Protein AF-A0AAN0ITI7-F1 (afdb_monomer)

Foldseek 3Di:
DDDQWDADDDDPPWDWAFPAQPDQFKTWIFTQDPVRDGHDIHIDGHQNNVLVVVVVVVPDDPPDDPDDDDDDDDDDDDDDDDDDDDDDDDDDDDDDDDDPPPPPPPPPPPPPPVRPRPDDDDDDDDDPDDDDDQDDDDCRPVVLVCCCVVPVVRHDDDDD

Nearest PDB structures (foldseek):
  1kjw-assembly1_A  TM=6.284E-01  e=1.894E-05  Rattus norvegicus

pLDDT: mean 72.34, std 22.35, range [34.41, 97.94]

Secondary structure (DSSP, 8-state):
-PPPPPBPP--TT--EEEEE--SSSEEEEEEEPTTS-EEEEEEEE-HHHHHHHHHHHT-----------------------------------------------------------SS--------SSPPPP---STTHHHHHHHHHHH-TTT--PPP-

Sequence (160 aa):
MDRPGEAVSFQQGDILHVLNGSDEEWWQAALVGPSAEDGVQGLIPSKQRLEKKARTSTKNVKFGEPDDRRSSSMSTKLRTSFKKKLGFGKRNSSPQTNATASSVEQSEEPQDEEMLSFYEPVTLQKRGYARPVIVLGPLKEDINDKLVNDFPEKFAGCVP

Organism: Amphimedon queenslandica (NCBI:txid400682)

Structure (mmCIF, N/CA/C/O backbone):
data_AF-A0AAN0ITI7-F1
#
_entry.id   AF-A0AAN0ITI7-F1
#
loop_
_atom_site.group_PDB
_atom_site.id
_atom_site.type_symbol
_atom_site.label_atom_id
_atom_site.label_alt_id
_atom_site.label_comp_id
_atom_site.label_asym_id
_atom_site.label_entity_id
_atom_site.label_seq_id
_atom_site.pdbx_PDB_ins_code
_atom_site.Cartn_x
_atom_site.Cartn_y
_atom_site.Cartn_z
_atom_site.occupancy
_atom_site.B_iso_or_equiv
_atom_site.auth_seq_id
_atom_site.auth_comp_id
_atom_site.auth_asym_id
_atom_site.auth_atom_id
_atom_site.pdbx_PDB_model_num
ATOM 1 N N . MET A 1 1 ? 2.403 4.101 -37.585 1.00 37.38 1 MET A N 1
ATOM 2 C CA . MET A 1 1 ? 3.380 4.339 -36.508 1.00 37.38 1 MET A CA 1
ATOM 3 C C . MET A 1 1 ? 2.582 4.787 -35.309 1.00 37.38 1 MET A C 1
ATOM 5 O O . MET A 1 1 ? 2.095 5.911 -35.319 1.00 37.38 1 MET A O 1
ATOM 9 N N . ASP A 1 2 ? 2.347 3.877 -34.368 1.00 46.88 2 ASP A N 1
ATOM 10 C CA . ASP A 1 2 ? 1.687 4.214 -33.112 1.00 46.88 2 ASP A CA 1
ATOM 11 C C . ASP A 1 2 ? 2.563 5.177 -32.318 1.00 46.88 2 ASP A C 1
ATOM 13 O O . ASP A 1 2 ? 3.790 5.058 -32.280 1.00 46.88 2 ASP A O 1
ATOM 17 N N . ARG A 1 3 ? 1.916 6.179 -31.733 1.00 48.31 3 ARG A N 1
ATOM 18 C CA . ARG A 1 3 ? 2.538 7.132 -30.819 1.00 48.31 3 ARG A CA 1
ATOM 19 C C . ARG A 1 3 ? 3.190 6.321 -29.686 1.00 48.31 3 ARG A C 1
ATOM 21 O O . ARG A 1 3 ? 2.506 5.449 -29.149 1.00 48.31 3 ARG A O 1
ATOM 28 N N . PRO A 1 4 ? 4.461 6.557 -29.305 1.00 60.34 4 PRO A N 1
ATOM 29 C CA . PRO A 1 4 ? 4.978 5.950 -28.084 1.00 60.34 4 PRO A CA 1
ATOM 30 C C . PRO A 1 4 ? 4.055 6.398 -26.948 1.00 60.34 4 PRO A C 1
ATOM 32 O O . PRO A 1 4 ? 3.796 7.597 -26.814 1.00 60.34 4 PRO A O 1
ATOM 35 N N . GLY A 1 5 ? 3.465 5.437 -26.233 1.00 68.50 5 GLY A N 1
ATOM 36 C CA . GLY A 1 5 ? 2.520 5.726 -25.157 1.00 68.50 5 GLY A CA 1
ATOM 37 C C . GLY A 1 5 ? 3.118 6.723 -24.164 1.00 68.50 5 GLY A C 1
ATOM 38 O O . GLY A 1 5 ? 4.324 6.720 -23.922 1.00 68.50 5 GLY A O 1
ATOM 39 N N . GLU A 1 6 ? 2.292 7.608 -23.616 1.00 86.31 6 GLU A N 1
ATOM 40 C CA . GLU A 1 6 ? 2.738 8.532 -22.574 1.00 86.31 6 GLU A CA 1
ATOM 41 C C . GLU A 1 6 ? 3.145 7.742 -21.321 1.00 86.31 6 GLU A C 1
ATOM 43 O O . GLU A 1 6 ? 2.560 6.701 -21.018 1.00 86.31 6 GLU A O 1
ATOM 48 N N . ALA A 1 7 ? 4.189 8.185 -20.618 1.00 90.25 7 ALA A N 1
ATOM 49 C CA . ALA A 1 7 ? 4.602 7.534 -19.380 1.00 90.25 7 ALA A CA 1
ATOM 50 C C . ALA A 1 7 ? 3.578 7.814 -18.270 1.00 90.25 7 ALA A C 1
ATOM 52 O O . ALA A 1 7 ? 3.114 8.944 -18.129 1.00 90.25 7 ALA A O 1
ATOM 53 N N . VAL A 1 8 ? 3.261 6.806 -17.456 1.00 91.75 8 VAL A N 1
ATOM 54 C CA . VAL A 1 8 ? 2.357 6.969 -16.306 1.00 91.75 8 VAL A CA 1
ATOM 55 C C . VAL A 1 8 ? 3.175 7.278 -15.060 1.00 91.75 8 VAL A C 1
ATOM 57 O O . VAL A 1 8 ? 4.154 6.592 -14.764 1.00 91.75 8 VAL A O 1
ATOM 60 N N . SER A 1 9 ? 2.767 8.300 -14.309 1.00 92.12 9 SER A N 1
ATOM 61 C CA . SER A 1 9 ? 3.303 8.569 -12.973 1.00 92.12 9 SER A CA 1
ATOM 62 C C . SER A 1 9 ? 2.562 7.758 -11.914 1.00 92.12 9 SER A C 1
ATOM 64 O O . SER A 1 9 ? 1.334 7.738 -11.910 1.00 92.12 9 SER A O 1
ATOM 66 N N . PHE A 1 10 ? 3.309 7.157 -10.993 1.00 92.31 10 PHE A N 1
ATOM 67 C CA . PHE A 1 10 ? 2.803 6.356 -9.878 1.00 92.31 10 PHE A CA 1
ATOM 68 C C . PHE A 1 10 ? 3.727 6.516 -8.659 1.00 92.31 10 PHE A C 1
ATOM 70 O O . PHE A 1 10 ? 4.845 7.032 -8.776 1.00 92.31 10 PHE A O 1
ATOM 77 N N . GLN A 1 11 ? 3.259 6.094 -7.490 1.00 93.38 11 GLN A N 1
ATOM 78 C CA . GLN A 1 11 ? 3.952 6.163 -6.205 1.00 93.38 11 GLN A CA 1
ATOM 79 C C . GLN A 1 11 ? 4.083 4.779 -5.554 1.00 93.38 11 GLN A C 1
ATOM 81 O O . GLN A 1 11 ? 3.557 3.777 -6.035 1.00 93.38 11 GLN A O 1
ATOM 86 N N . GLN A 1 12 ? 4.820 4.709 -4.444 1.00 91.94 12 GLN A N 1
ATOM 87 C CA . GLN A 1 12 ? 4.920 3.483 -3.657 1.00 91.94 12 GLN A CA 1
ATOM 88 C C . GLN A 1 12 ? 3.546 3.098 -3.091 1.00 91.94 12 GLN A C 1
ATOM 90 O O . GLN A 1 12 ? 2.893 3.909 -2.440 1.00 91.94 12 GLN A O 1
ATOM 95 N N . GLY A 1 13 ? 3.148 1.843 -3.302 1.00 91.38 13 GLY A N 1
ATOM 96 C CA . GLY A 1 13 ? 1.850 1.316 -2.873 1.00 91.38 13 GLY A CA 1
ATOM 97 C C . GLY A 1 13 ? 0.770 1.362 -3.955 1.00 91.38 13 GLY A C 1
ATOM 98 O O . GLY A 1 13 ? -0.262 0.714 -3.784 1.00 91.38 13 GLY A O 1
ATOM 99 N N . ASP A 1 14 ? 1.018 2.051 -5.072 1.00 92.88 14 ASP A N 1
ATOM 100 C CA . ASP A 1 14 ? 0.145 1.977 -6.241 1.00 92.88 14 ASP A CA 1
ATOM 101 C C . ASP A 1 14 ? 0.185 0.574 -6.854 1.00 92.88 14 ASP A C 1
ATOM 103 O O . ASP A 1 14 ? 1.237 -0.065 -6.947 1.00 92.88 14 ASP A O 1
ATOM 107 N N . ILE A 1 15 ? -0.977 0.102 -7.303 1.00 93.94 15 ILE A N 1
ATOM 108 C CA . ILE A 1 15 ? -1.112 -1.187 -7.976 1.00 93.94 15 ILE A CA 1
ATOM 109 C C . ILE A 1 15 ? -1.206 -0.942 -9.478 1.00 93.94 15 ILE A C 1
ATOM 111 O O . ILE A 1 15 ? -2.012 -0.139 -9.943 1.00 93.94 15 ILE A O 1
ATOM 115 N N . LEU A 1 16 ? -0.388 -1.663 -10.240 1.00 94.31 16 LEU A N 1
ATOM 116 C CA . LEU A 1 16 ? -0.311 -1.560 -11.692 1.00 94.31 16 LEU A CA 1
ATOM 117 C C . LEU A 1 16 ? -0.716 -2.894 -12.321 1.00 94.31 16 LEU A C 1
ATOM 119 O O . LEU A 1 16 ? -0.188 -3.946 -11.957 1.00 94.31 16 LEU A O 1
ATOM 123 N N . HIS A 1 17 ? -1.613 -2.850 -13.299 1.00 93.94 17 HIS A N 1
ATOM 124 C CA . HIS A 1 17 ? -1.936 -3.988 -14.146 1.00 93.94 17 HIS A CA 1
ATOM 125 C C . HIS A 1 17 ? -1.051 -3.940 -15.394 1.00 93.94 17 HIS A C 1
ATOM 127 O O . HIS A 1 17 ? -1.202 -3.058 -16.239 1.00 93.94 17 HIS A O 1
ATOM 133 N N . VAL A 1 18 ? -0.092 -4.865 -15.497 1.00 94.12 18 VAL A N 1
ATOM 134 C CA . VAL A 1 18 ? 0.806 -4.956 -16.658 1.00 94.12 18 VAL A CA 1
ATOM 135 C C . VAL A 1 18 ? 0.055 -5.588 -17.829 1.00 94.12 18 VAL A C 1
ATOM 137 O O . VAL A 1 18 ? -0.268 -6.771 -17.800 1.00 94.12 18 VAL A O 1
ATOM 140 N N . LEU A 1 19 ? -0.192 -4.792 -18.868 1.00 93.12 19 LEU A N 1
ATOM 141 C CA . LEU A 1 19 ? -0.902 -5.192 -20.085 1.00 93.12 19 LEU A CA 1
ATOM 142 C C . LEU A 1 19 ? 0.053 -5.795 -21.118 1.00 93.12 19 LEU A C 1
ATOM 144 O O . LEU A 1 19 ? -0.300 -6.733 -21.828 1.00 93.12 19 LEU A O 1
ATOM 148 N N . ASN A 1 20 ? 1.271 -5.254 -21.200 1.00 93.44 20 ASN A N 1
ATOM 149 C CA . ASN A 1 20 ? 2.329 -5.790 -22.042 1.00 93.44 20 ASN A CA 1
ATOM 150 C C . ASN A 1 20 ? 3.700 -5.634 -21.366 1.00 93.44 20 ASN A C 1
ATOM 152 O O . ASN A 1 20 ? 4.157 -4.516 -21.131 1.00 93.44 20 ASN A O 1
ATOM 156 N N . GLY A 1 21 ? 4.350 -6.766 -21.086 1.00 92.50 21 GLY A N 1
ATOM 157 C CA . GLY A 1 21 ? 5.683 -6.848 -20.484 1.00 92.50 21 GLY A CA 1
ATOM 158 C C . GLY A 1 21 ? 6.763 -7.422 -21.407 1.00 92.50 21 GLY A C 1
ATOM 159 O O . GLY A 1 21 ? 7.792 -7.873 -20.911 1.00 92.50 21 GLY A O 1
ATOM 160 N N . SER A 1 22 ? 6.530 -7.485 -22.724 1.00 90.56 22 SER A N 1
ATOM 161 C CA . SER A 1 22 ? 7.446 -8.155 -23.662 1.00 90.56 22 SER A CA 1
ATOM 162 C C . SER A 1 22 ? 8.724 -7.371 -23.977 1.00 90.56 22 SER A C 1
ATOM 164 O O . SER A 1 22 ? 9.688 -7.960 -24.455 1.00 90.56 22 SER A O 1
ATOM 166 N N . ASP A 1 23 ? 8.728 -6.055 -23.763 1.00 90.88 23 ASP A N 1
ATOM 167 C CA . ASP A 1 23 ? 9.883 -5.187 -24.015 1.00 90.88 23 ASP A CA 1
ATOM 168 C C . ASP A 1 23 ? 10.797 -5.114 -22.773 1.00 90.88 23 ASP A C 1
ATOM 170 O O . ASP A 1 23 ? 10.340 -5.096 -21.625 1.00 90.88 23 ASP A O 1
ATOM 174 N N . GLU A 1 24 ? 12.113 -5.125 -23.002 1.00 87.75 24 GLU A N 1
ATOM 175 C CA . GLU A 1 24 ? 13.132 -5.163 -21.946 1.00 87.75 24 GLU A CA 1
ATOM 176 C C . GLU A 1 24 ? 13.320 -3.831 -21.215 1.00 87.75 24 GLU A C 1
ATOM 178 O O . GLU A 1 24 ? 13.872 -3.820 -20.114 1.00 87.75 24 GLU A O 1
ATOM 183 N N . GLU A 1 25 ? 12.901 -2.705 -21.786 1.00 90.50 25 GLU A N 1
ATOM 184 C CA . GLU A 1 25 ? 13.083 -1.376 -21.205 1.00 90.50 25 GLU A CA 1
ATOM 185 C C . GLU A 1 25 ? 11.781 -0.759 -20.697 1.00 90.50 25 GLU A C 1
ATOM 187 O O . GLU A 1 25 ? 11.802 -0.100 -19.650 1.00 90.50 25 GLU A O 1
ATOM 192 N N . TRP A 1 26 ? 10.668 -0.974 -21.399 1.00 92.00 26 TRP A N 1
ATOM 193 C CA . TRP A 1 26 ? 9.399 -0.298 -21.125 1.00 92.00 26 TRP A CA 1
ATOM 194 C C . TRP A 1 26 ? 8.217 -1.256 -21.164 1.00 92.00 26 TRP A C 1
ATOM 196 O O . TRP A 1 26 ? 8.001 -1.955 -22.143 1.00 92.00 26 TRP A O 1
ATOM 206 N N . TRP A 1 27 ? 7.401 -1.249 -20.119 1.00 95.00 27 TRP A N 1
ATOM 207 C CA . TRP A 1 27 ? 6.168 -2.027 -20.055 1.00 95.00 27 TRP A CA 1
ATOM 208 C C . TRP A 1 27 ? 4.953 -1.127 -20.218 1.00 95.00 27 TRP A C 1
ATOM 210 O O . TRP A 1 27 ? 4.952 0.018 -19.771 1.00 95.00 27 TRP A O 1
ATOM 220 N N . GLN A 1 28 ? 3.903 -1.652 -20.839 1.00 93.94 28 GLN A N 1
ATOM 221 C CA . GLN A 1 28 ? 2.605 -0.994 -20.901 1.00 93.94 28 GLN A CA 1
ATOM 222 C C . GLN A 1 28 ? 1.764 -1.470 -19.721 1.00 93.94 28 GLN A C 1
ATOM 224 O O . GLN A 1 28 ? 1.551 -2.673 -19.553 1.00 93.94 28 GLN A O 1
ATOM 229 N N . ALA A 1 29 ? 1.278 -0.537 -18.912 1.00 94.31 29 ALA A N 1
ATOM 230 C CA . ALA A 1 29 ? 0.494 -0.834 -17.724 1.00 94.31 29 ALA A CA 1
ATOM 231 C C . ALA A 1 29 ? -0.637 0.178 -17.529 1.00 94.31 29 ALA A C 1
ATOM 233 O O . ALA A 1 29 ? -0.608 1.273 -18.094 1.00 94.31 29 ALA A O 1
ATOM 234 N N . ALA A 1 30 ? -1.624 -0.197 -16.724 1.00 93.00 30 ALA A N 1
ATOM 235 C CA . ALA A 1 30 ? -2.689 0.681 -16.256 1.00 93.00 30 ALA A CA 1
ATOM 236 C C . ALA A 1 30 ? -2.679 0.762 -14.726 1.00 93.00 30 ALA A C 1
ATOM 238 O O . ALA A 1 30 ? -2.407 -0.233 -14.050 1.00 93.00 30 ALA A O 1
ATOM 239 N N . LEU A 1 31 ? -2.961 1.946 -14.180 1.00 92.31 31 LEU A N 1
ATOM 240 C CA . LEU A 1 31 ? -3.119 2.130 -12.737 1.00 92.31 31 LEU A CA 1
ATOM 241 C C . LEU A 1 31 ? -4.440 1.510 -12.278 1.00 92.31 31 LEU A C 1
ATOM 243 O O . LEU A 1 31 ? -5.489 1.840 -12.821 1.00 92.31 31 LEU A O 1
ATOM 247 N N . VAL A 1 32 ? -4.409 0.643 -11.272 1.00 91.56 32 VAL A N 1
ATOM 248 C CA . VAL A 1 32 ? -5.617 0.003 -10.742 1.00 91.56 32 VAL A CA 1
ATOM 249 C C . VAL A 1 32 ? -6.216 0.887 -9.653 1.00 91.56 32 VAL A C 1
ATOM 251 O O . VAL A 1 32 ? -5.594 1.123 -8.617 1.00 91.56 32 VAL A O 1
ATOM 254 N N . GLY A 1 33 ? -7.435 1.377 -9.885 1.00 84.25 33 GLY A N 1
ATOM 255 C CA . GLY A 1 33 ? -8.163 2.186 -8.908 1.00 84.25 33 GLY A CA 1
ATOM 256 C C . GLY A 1 33 ? -8.757 1.361 -7.750 1.00 84.25 33 GLY A C 1
ATOM 257 O O . GLY A 1 33 ? -8.816 0.131 -7.816 1.00 84.25 33 GLY A O 1
ATOM 258 N N . PRO A 1 34 ? -9.292 2.014 -6.699 1.00 74.88 34 PRO A N 1
ATOM 259 C CA . PRO A 1 34 ? -9.913 1.343 -5.547 1.00 74.88 34 PRO A CA 1
ATOM 260 C C . PRO A 1 34 ? -11.089 0.425 -5.909 1.00 74.88 34 PRO A C 1
ATOM 262 O O . PRO A 1 34 ? -11.390 -0.511 -5.172 1.00 74.88 34 PRO A O 1
ATOM 265 N N . SER A 1 35 ? -11.750 0.688 -7.040 1.00 74.25 35 SER A N 1
ATOM 266 C CA . SER A 1 35 ? -12.856 -0.123 -7.558 1.00 74.25 35 SER A CA 1
ATOM 267 C C . SER A 1 35 ? -12.398 -1.271 -8.474 1.00 74.25 35 SER A C 1
ATOM 269 O O . SER A 1 35 ? -13.236 -1.899 -9.119 1.00 74.25 35 SER A O 1
ATOM 271 N N . ALA A 1 36 ? -11.088 -1.547 -8.541 1.00 69.19 36 ALA A N 1
ATOM 272 C CA . ALA A 1 36 ? -10.467 -2.490 -9.474 1.00 69.19 36 ALA A CA 1
ATOM 273 C C . ALA A 1 36 ? -10.779 -2.206 -10.958 1.00 69.19 36 ALA A C 1
ATOM 275 O O . ALA A 1 36 ? -10.763 -3.112 -11.786 1.00 69.19 36 ALA A O 1
ATOM 276 N N . GLU A 1 37 ? -11.068 -0.947 -11.287 1.00 74.56 37 GLU A N 1
ATOM 277 C CA . GLU A 1 37 ? -11.176 -0.483 -12.667 1.00 74.56 37 GLU A CA 1
ATOM 278 C C . GLU A 1 37 ? -9.786 -0.145 -13.222 1.00 74.56 37 GLU A C 1
ATOM 280 O O . GLU A 1 37 ? -8.942 0.409 -12.505 1.00 74.56 37 GLU A O 1
ATOM 285 N N . ASP A 1 38 ? -9.550 -0.503 -14.489 1.00 73.50 38 ASP A N 1
ATOM 286 C CA . ASP A 1 38 ? -8.336 -0.128 -15.212 1.00 73.50 38 ASP A CA 1
ATOM 287 C C . ASP A 1 38 ? -8.361 1.393 -15.431 1.00 73.50 38 ASP A C 1
ATOM 289 O O . ASP A 1 38 ? -9.170 1.926 -16.192 1.00 73.50 38 ASP A O 1
ATOM 293 N N . GLY A 1 39 ? -7.501 2.098 -14.701 1.00 80.06 39 GLY A N 1
ATOM 294 C CA . GLY A 1 39 ? -7.344 3.543 -14.764 1.00 80.06 39 GLY A CA 1
ATOM 295 C C . GLY A 1 39 ? -6.447 3.983 -15.920 1.00 80.06 39 GLY A C 1
ATOM 296 O O . GLY A 1 39 ? -6.404 3.376 -16.989 1.00 80.06 39 GLY A O 1
ATOM 297 N N . VAL A 1 40 ? -5.714 5.079 -15.713 1.00 86.06 40 VAL A N 1
ATOM 298 C CA . VAL A 1 40 ? -4.859 5.671 -16.752 1.00 86.06 40 VAL A CA 1
ATOM 299 C C . VAL A 1 40 ? -3.802 4.665 -17.214 1.00 86.06 40 VAL A C 1
ATOM 301 O O . VAL A 1 40 ? -3.016 4.154 -16.414 1.00 86.06 40 VAL A O 1
ATOM 304 N N . GLN A 1 41 ? -3.792 4.405 -18.520 1.00 91.25 41 GLN A N 1
ATOM 305 C CA . GLN A 1 41 ? -2.847 3.521 -19.187 1.00 91.25 41 GLN A CA 1
ATOM 306 C C . GLN A 1 41 ? -1.649 4.300 -19.731 1.00 91.25 41 GLN A C 1
ATOM 308 O O . GLN A 1 41 ? -1.797 5.397 -20.267 1.00 91.25 41 GLN A O 1
ATOM 313 N N . GLY A 1 42 ? -0.473 3.680 -19.694 1.00 92.56 42 GLY A N 1
ATOM 314 C CA . GLY A 1 42 ? 0.699 4.160 -20.413 1.00 92.56 42 GLY A CA 1
ATOM 315 C C . GLY A 1 42 ? 1.955 3.363 -20.080 1.00 92.56 42 GLY A C 1
ATOM 316 O O . GLY A 1 42 ? 1.874 2.184 -19.732 1.00 92.56 42 GLY A O 1
ATOM 317 N N . LEU A 1 43 ? 3.121 3.980 -20.258 1.00 94.56 43 LEU A N 1
ATOM 318 C CA . LEU A 1 43 ? 4.411 3.303 -20.130 1.00 94.56 43 LEU A CA 1
ATOM 319 C C . LEU A 1 43 ? 4.991 3.416 -18.717 1.00 94.56 43 LEU A C 1
ATOM 321 O O . LEU A 1 43 ? 5.026 4.497 -18.128 1.00 94.56 43 LEU A O 1
ATOM 325 N N . ILE A 1 44 ? 5.523 2.304 -18.216 1.00 94.75 44 ILE A N 1
ATOM 326 C CA . ILE A 1 44 ? 6.309 2.214 -16.984 1.00 94.75 44 ILE A CA 1
ATOM 327 C C . ILE A 1 44 ? 7.675 1.574 -17.287 1.00 94.75 44 ILE A C 1
ATOM 329 O O . ILE A 1 44 ? 7.796 0.815 -18.251 1.00 94.75 44 ILE A O 1
ATOM 333 N N . PRO A 1 45 ? 8.729 1.857 -16.506 1.00 93.94 45 PRO A N 1
ATOM 334 C CA . PRO A 1 45 ? 10.001 1.151 -16.636 1.00 93.94 45 PRO A CA 1
ATOM 335 C C . PRO A 1 45 ? 9.827 -0.360 -16.454 1.00 93.94 45 PRO A C 1
ATOM 337 O O . PRO A 1 45 ? 9.073 -0.798 -15.592 1.00 93.94 45 PRO A O 1
ATOM 340 N N . SER A 1 46 ? 10.561 -1.172 -17.209 1.00 92.06 46 SER A N 1
ATOM 341 C CA . SER A 1 46 ? 10.611 -2.607 -16.928 1.00 92.06 46 SER A CA 1
ATOM 342 C C . SER A 1 46 ? 11.337 -2.891 -15.605 1.00 92.06 46 SER A C 1
ATOM 344 O O . SER A 1 46 ? 12.206 -2.124 -15.163 1.00 92.06 46 SER A O 1
ATOM 346 N N . LYS A 1 47 ? 11.065 -4.055 -15.004 1.00 88.94 47 LYS A N 1
ATOM 347 C CA . LYS A 1 47 ? 11.830 -4.545 -13.842 1.00 88.94 47 LYS A CA 1
ATOM 348 C C . LYS A 1 47 ? 13.337 -4.587 -14.131 1.00 88.94 47 LYS A C 1
ATOM 350 O O . LYS A 1 47 ? 14.138 -4.089 -13.343 1.00 88.94 47 LYS A O 1
ATOM 355 N N . GLN A 1 48 ? 13.723 -5.095 -15.301 1.00 85.44 48 GLN A N 1
ATOM 356 C CA . GLN A 1 48 ? 15.129 -5.240 -15.682 1.00 85.44 48 GLN A CA 1
ATOM 357 C C . GLN A 1 48 ? 15.838 -3.882 -15.828 1.00 85.44 48 GLN A C 1
ATOM 359 O O . GLN A 1 48 ? 17.001 -3.738 -15.441 1.00 85.44 48 GLN A O 1
ATOM 364 N N . ARG A 1 49 ? 15.146 -2.862 -16.355 1.00 87.00 49 ARG A N 1
ATOM 365 C CA . ARG A 1 49 ? 15.667 -1.492 -16.471 1.00 87.00 49 ARG A CA 1
ATOM 366 C C . ARG A 1 49 ? 15.965 -0.893 -15.099 1.00 87.00 49 ARG A C 1
ATOM 368 O O . ARG A 1 49 ? 17.010 -0.260 -14.924 1.00 87.00 49 ARG A O 1
ATOM 375 N N . LEU A 1 50 ? 15.071 -1.098 -14.134 1.00 84.44 50 LEU A N 1
ATOM 376 C CA . LEU A 1 50 ? 15.239 -0.597 -12.769 1.00 84.44 50 LEU A CA 1
ATOM 377 C C . LEU A 1 50 ? 16.387 -1.306 -12.043 1.00 84.44 50 LEU A C 1
ATOM 379 O O . LEU A 1 50 ? 17.250 -0.637 -11.474 1.00 84.44 50 LEU A O 1
ATOM 383 N N . GLU A 1 51 ? 16.481 -2.629 -12.156 1.00 83.12 51 GLU A N 1
ATOM 384 C CA . GLU A 1 51 ? 17.567 -3.415 -11.556 1.00 83.12 51 GLU A CA 1
ATOM 385 C C . GLU A 1 51 ? 18.943 -3.052 -12.139 1.00 83.12 51 GLU A C 1
ATOM 387 O O . GLU A 1 51 ? 19.900 -2.837 -11.391 1.00 83.12 51 GLU A O 1
ATOM 392 N N . LYS A 1 52 ? 19.057 -2.903 -13.470 1.00 81.12 52 LYS A N 1
ATOM 393 C CA . LYS A 1 52 ? 20.292 -2.437 -14.138 1.00 81.12 52 LYS A CA 1
ATOM 394 C C . LYS A 1 52 ? 20.716 -1.052 -13.628 1.00 81.12 52 LYS A C 1
ATOM 396 O O . LYS A 1 52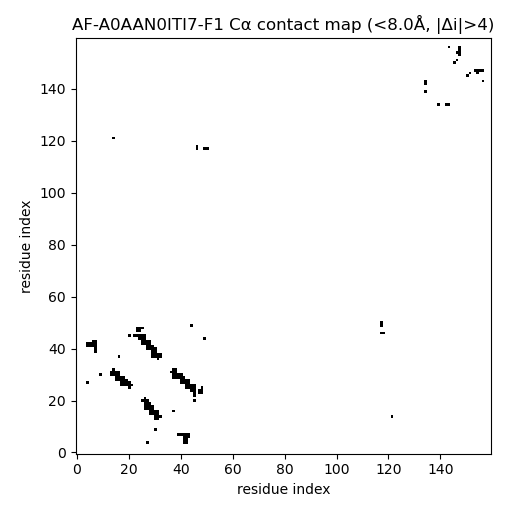 ? 21.905 -0.817 -13.380 1.00 81.12 52 LYS A O 1
ATOM 401 N N . LYS A 1 53 ? 19.756 -0.135 -13.447 1.00 79.62 53 LYS A N 1
ATOM 402 C CA . LYS A 1 53 ? 20.007 1.217 -12.925 1.00 79.62 53 LYS A CA 1
ATOM 403 C C . LYS A 1 53 ? 20.461 1.181 -11.465 1.00 79.62 53 LYS A C 1
ATOM 405 O O . LYS A 1 53 ? 21.443 1.843 -11.139 1.00 79.62 53 LYS A O 1
ATOM 410 N N . ALA A 1 54 ? 19.824 0.377 -10.617 1.00 75.44 54 ALA A N 1
ATOM 411 C CA . ALA A 1 54 ? 20.204 0.212 -9.213 1.00 75.44 54 ALA A CA 1
ATOM 412 C C . ALA A 1 54 ? 21.631 -0.339 -9.065 1.00 75.44 54 ALA A C 1
ATOM 414 O O . ALA A 1 54 ? 22.454 0.264 -8.379 1.00 75.44 54 ALA A O 1
ATOM 415 N N . ARG A 1 55 ? 21.969 -1.393 -9.822 1.00 72.00 55 ARG A N 1
ATOM 416 C CA . ARG A 1 55 ? 23.314 -2.004 -9.856 1.00 72.00 55 ARG A CA 1
ATOM 417 C C . ARG A 1 55 ? 24.412 -1.059 -10.333 1.00 72.00 55 ARG A C 1
ATOM 419 O O . ARG A 1 55 ? 25.585 -1.279 -10.048 1.00 72.00 55 ARG A O 1
ATOM 426 N N . THR A 1 56 ? 24.061 -0.054 -11.127 1.00 64.62 56 THR A N 1
ATOM 427 C CA . THR A 1 56 ? 25.013 0.970 -11.574 1.00 64.62 56 THR A CA 1
ATOM 428 C C . THR A 1 56 ? 25.087 2.118 -10.572 1.00 64.62 56 THR A C 1
ATOM 430 O O . THR A 1 56 ? 26.156 2.681 -10.372 1.00 64.62 56 THR A O 1
ATOM 433 N N . SER A 1 57 ? 23.981 2.431 -9.895 1.00 63.94 57 SER A N 1
ATOM 434 C CA . SER A 1 57 ? 23.911 3.496 -8.895 1.00 63.94 57 SER A CA 1
ATOM 435 C C . SER A 1 57 ? 24.648 3.160 -7.598 1.00 63.94 57 SER A C 1
ATOM 437 O O . SER A 1 57 ? 25.204 4.060 -6.979 1.00 63.94 57 SER A O 1
ATOM 439 N N . THR A 1 58 ? 24.695 1.891 -7.185 1.00 58.91 58 THR A N 1
ATOM 440 C CA . THR A 1 58 ? 25.493 1.464 -6.019 1.00 58.91 58 THR A CA 1
ATOM 441 C C . THR A 1 58 ? 26.994 1.430 -6.305 1.00 58.91 58 THR A C 1
ATOM 443 O O . THR A 1 58 ? 27.803 1.355 -5.383 1.00 58.91 58 THR A O 1
ATOM 446 N N . LYS A 1 59 ? 27.400 1.582 -7.572 1.00 61.38 59 LYS A N 1
ATOM 447 C CA . LYS A 1 59 ? 28.798 1.774 -7.970 1.00 61.38 59 LYS A CA 1
ATOM 448 C C . LYS A 1 59 ? 29.170 3.251 -7.871 1.00 61.38 59 LYS A C 1
ATOM 450 O O . LYS A 1 59 ? 29.610 3.851 -8.851 1.00 61.38 59 LYS A O 1
ATOM 455 N N . ASN A 1 60 ? 28.988 3.858 -6.699 1.00 53.81 60 ASN A N 1
ATOM 456 C CA . ASN A 1 60 ? 29.530 5.190 -6.491 1.00 53.81 60 ASN A CA 1
ATOM 457 C C . ASN A 1 60 ? 31.041 5.090 -6.274 1.00 53.81 60 ASN A C 1
ATOM 459 O O . ASN A 1 60 ? 31.554 4.448 -5.360 1.00 53.81 60 ASN A O 1
ATOM 463 N N . VAL A 1 61 ? 31.721 5.711 -7.228 1.00 59.25 61 VAL A N 1
ATOM 464 C CA . VAL A 1 61 ? 33.158 5.804 -7.422 1.00 59.25 61 VAL A CA 1
ATOM 465 C C . VAL A 1 61 ? 33.863 6.377 -6.193 1.00 59.25 61 VAL A C 1
ATOM 467 O O . VAL A 1 61 ? 33.549 7.469 -5.720 1.00 59.25 61 VAL A O 1
ATOM 470 N N . LYS A 1 62 ? 34.858 5.635 -5.696 1.00 57.38 62 LYS A N 1
ATOM 471 C CA . LYS A 1 62 ? 35.808 6.089 -4.679 1.00 57.38 62 LYS A CA 1
ATOM 472 C C . LYS A 1 62 ? 36.620 7.240 -5.277 1.00 57.38 62 LYS A C 1
ATOM 474 O O . LYS A 1 62 ? 37.569 7.007 -6.022 1.00 57.38 62 LYS A O 1
ATOM 479 N N . PHE A 1 63 ? 36.227 8.482 -4.998 1.00 50.34 63 PHE A N 1
ATOM 480 C CA . PHE A 1 63 ? 37.132 9.612 -5.178 1.00 50.34 63 PHE A CA 1
ATOM 481 C C . PHE A 1 63 ? 38.293 9.383 -4.214 1.00 50.34 63 PHE A C 1
ATOM 483 O O . PHE A 1 63 ? 38.098 9.353 -3.002 1.00 50.34 63 PHE A O 1
ATOM 490 N N . GLY A 1 64 ? 39.475 9.108 -4.765 1.00 43.19 64 GLY A N 1
ATOM 491 C CA . GLY A 1 64 ? 40.693 9.011 -3.977 1.00 43.19 64 GLY A CA 1
ATOM 492 C C . GLY A 1 64 ? 40.898 10.317 -3.219 1.00 43.19 64 GLY A C 1
ATOM 493 O O . GLY A 1 64 ? 40.964 11.383 -3.827 1.00 43.19 64 GLY A O 1
ATOM 494 N N . GLU A 1 65 ? 40.956 10.212 -1.899 1.00 48.50 65 GLU A N 1
ATOM 495 C CA . GLU A 1 65 ? 41.422 11.262 -1.004 1.00 48.50 65 GLU A CA 1
ATOM 496 C C . GLU A 1 65 ? 42.880 11.589 -1.377 1.00 48.50 65 GLU A C 1
ATOM 498 O O . GLU A 1 65 ? 43.708 10.670 -1.415 1.00 48.50 65 GLU A O 1
ATOM 503 N N . PRO A 1 66 ? 43.224 12.837 -1.744 1.00 47.50 66 PRO A N 1
ATOM 504 C CA . PRO A 1 66 ? 44.615 13.202 -1.923 1.00 47.50 66 PRO A CA 1
ATOM 505 C C . PRO A 1 66 ? 45.204 13.445 -0.533 1.00 47.50 66 PRO A C 1
ATOM 507 O O . PRO A 1 66 ? 44.961 14.487 0.070 1.00 47.50 66 PRO A O 1
ATOM 510 N N . ASP A 1 67 ? 45.959 12.469 -0.027 1.00 43.34 67 ASP A N 1
ATOM 511 C CA . ASP A 1 67 ? 46.805 12.673 1.147 1.00 43.34 67 ASP A CA 1
ATOM 512 C C . ASP A 1 67 ? 47.870 13.745 0.838 1.00 43.34 67 ASP A C 1
ATOM 514 O O . ASP A 1 67 ? 48.339 13.919 -0.294 1.00 43.34 67 ASP A O 1
ATOM 518 N N . ASP A 1 68 ? 48.179 14.516 1.865 1.00 52.03 68 ASP A N 1
ATOM 519 C CA . ASP A 1 68 ? 48.738 15.854 1.841 1.00 52.03 68 ASP A CA 1
ATOM 520 C C . ASP A 1 68 ? 50.259 15.897 1.542 1.00 52.03 68 ASP A C 1
ATOM 522 O O . ASP A 1 68 ? 51.027 14.985 1.845 1.00 52.03 68 ASP A O 1
ATOM 526 N N . ARG A 1 69 ? 50.715 17.089 1.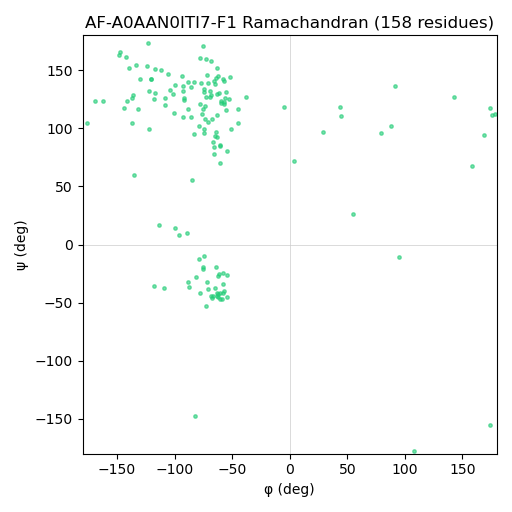114 1.00 47.50 69 ARG A N 1
ATOM 527 C CA . ARG A 1 69 ? 52.103 17.635 1.126 1.00 47.50 69 ARG A CA 1
ATOM 528 C C . ARG A 1 69 ? 53.038 17.340 -0.066 1.00 47.50 69 ARG A C 1
ATOM 530 O O . ARG A 1 69 ? 53.802 16.379 -0.057 1.00 47.50 69 ARG A O 1
ATOM 537 N N . ARG A 1 70 ? 53.190 18.344 -0.952 1.00 38.88 70 ARG A N 1
ATOM 538 C CA . ARG A 1 70 ? 54.438 19.138 -1.162 1.00 38.88 70 ARG A CA 1
ATOM 539 C C . ARG A 1 70 ? 54.324 20.109 -2.357 1.00 38.88 70 ARG A C 1
ATOM 541 O O . ARG A 1 70 ? 54.233 19.693 -3.499 1.00 38.88 70 ARG A O 1
ATOM 548 N N . SER A 1 71 ? 54.421 21.405 -2.044 1.00 42.72 71 SER A N 1
ATOM 549 C CA . SER A 1 71 ? 55.090 22.486 -2.793 1.00 42.72 71 SER A CA 1
ATOM 550 C C . SER A 1 71 ? 54.934 22.613 -4.326 1.00 42.72 71 SER A C 1
ATOM 552 O O . SER A 1 71 ? 55.567 21.904 -5.102 1.00 42.72 71 SER A O 1
ATOM 554 N N . SER A 1 72 ? 54.351 23.761 -4.695 1.00 41.69 72 SER A N 1
ATOM 555 C CA . SER A 1 72 ? 54.729 24.669 -5.796 1.00 41.69 72 SER A CA 1
ATOM 556 C C . SER A 1 72 ? 54.114 24.517 -7.194 1.00 41.69 72 SER A C 1
ATOM 558 O O . SER A 1 72 ? 54.085 23.460 -7.807 1.00 41.69 72 SER A O 1
ATOM 560 N N . SER A 1 73 ? 53.774 25.704 -7.710 1.00 38.34 73 SER A N 1
ATOM 561 C CA . SER A 1 73 ? 53.669 26.099 -9.115 1.00 38.34 73 SER A CA 1
ATOM 562 C C . SER A 1 73 ? 52.414 25.702 -9.894 1.00 38.34 73 SER A C 1
ATOM 564 O O . SER A 1 73 ? 52.321 24.663 -10.539 1.00 38.34 73 SER A O 1
ATOM 566 N N . MET A 1 74 ? 51.501 26.674 -9.931 1.00 44.66 74 MET A N 1
ATOM 567 C CA . MET A 1 74 ? 50.728 27.114 -11.094 1.00 44.66 74 MET A CA 1
ATOM 568 C C . MET A 1 74 ? 51.103 26.451 -12.431 1.00 44.66 74 MET A C 1
ATOM 570 O O . MET A 1 74 ? 52.186 26.670 -12.965 1.00 44.66 74 MET A O 1
ATOM 574 N N . SER A 1 75 ? 50.149 25.748 -13.038 1.00 47.25 75 SER A N 1
ATOM 575 C CA . SER A 1 75 ? 49.899 25.880 -14.475 1.00 47.25 75 SER A CA 1
ATOM 576 C C . SER A 1 75 ? 48.521 25.334 -14.845 1.00 47.25 75 SER A C 1
ATOM 578 O O . SER A 1 75 ? 48.163 24.187 -14.601 1.00 47.25 75 SER A O 1
ATOM 580 N N . THR A 1 76 ? 47.735 26.207 -15.461 1.00 49.09 76 THR A N 1
ATOM 581 C CA . THR A 1 76 ? 46.577 25.858 -16.271 1.00 49.09 76 THR A CA 1
ATOM 582 C C . THR A 1 76 ? 47.039 25.015 -17.457 1.00 49.09 76 THR A C 1
ATOM 584 O O . THR A 1 76 ? 47.958 25.417 -18.170 1.00 49.09 76 THR A O 1
ATOM 587 N N . LYS A 1 77 ? 46.386 23.874 -17.710 1.00 47.12 77 LYS A N 1
ATOM 588 C CA . LYS A 1 77 ? 46.142 23.351 -19.068 1.00 47.12 77 LYS A CA 1
ATOM 589 C C . LYS A 1 77 ? 45.285 22.089 -19.028 1.00 47.12 77 LYS A C 1
ATOM 591 O O . LYS A 1 77 ? 45.750 20.986 -18.768 1.00 47.12 77 LYS A O 1
ATOM 596 N N . LEU A 1 78 ? 44.026 22.284 -19.406 1.00 51.66 78 LEU A N 1
ATOM 597 C CA . LEU A 1 78 ? 43.188 21.272 -20.034 1.00 51.66 78 LEU A CA 1
ATOM 598 C C . LEU A 1 78 ? 43.926 20.689 -21.249 1.00 51.66 78 LEU A C 1
ATOM 600 O O . LEU A 1 78 ? 44.348 21.444 -22.132 1.00 51.66 78 LEU A O 1
ATOM 604 N N . ARG A 1 79 ? 44.075 19.362 -21.283 1.00 53.44 79 ARG A N 1
ATOM 605 C CA . ARG A 1 79 ? 44.126 18.509 -22.484 1.00 53.44 79 ARG A CA 1
ATOM 606 C C . ARG A 1 79 ? 44.423 17.073 -22.056 1.00 53.44 79 ARG A C 1
ATOM 608 O O . ARG A 1 79 ? 45.548 16.765 -21.690 1.00 53.44 79 ARG A O 1
ATOM 615 N N . THR A 1 80 ? 43.454 16.175 -22.194 1.00 41.69 80 THR A N 1
ATOM 616 C CA . THR A 1 80 ? 43.786 14.769 -22.436 1.00 41.69 80 THR A CA 1
ATOM 617 C C . THR A 1 80 ? 42.870 14.211 -23.514 1.00 41.69 80 THR A C 1
ATOM 619 O O . THR A 1 80 ? 41.672 14.008 -23.338 1.00 41.69 80 THR A O 1
ATOM 622 N N . SER A 1 81 ? 43.465 14.067 -24.694 1.00 44.75 81 SER A N 1
ATOM 623 C CA . SER A 1 81 ? 42.906 13.370 -25.838 1.00 44.75 81 SER A CA 1
ATOM 624 C C . SER A 1 81 ? 43.247 11.892 -25.687 1.00 44.75 81 SER A C 1
ATOM 626 O O . SER A 1 81 ? 44.401 11.506 -25.876 1.00 44.75 81 SER A O 1
ATOM 628 N N . PHE A 1 82 ? 42.258 11.049 -25.404 1.00 50.12 82 PHE A N 1
ATOM 629 C CA . PHE A 1 82 ? 42.435 9.601 -25.481 1.00 50.12 82 PHE A CA 1
ATOM 630 C C . PHE A 1 82 ? 42.258 9.133 -26.929 1.00 50.12 82 PHE A C 1
ATOM 632 O O . PHE A 1 82 ? 41.151 8.893 -27.402 1.00 50.12 82 PHE A O 1
ATOM 639 N N . LYS A 1 83 ? 43.377 9.006 -27.647 1.00 54.88 83 LYS A N 1
ATOM 640 C CA . LYS A 1 83 ? 43.509 8.137 -28.825 1.00 54.88 83 LYS A CA 1
ATOM 641 C C . LYS A 1 83 ? 44.890 7.494 -28.804 1.00 54.88 83 LYS A C 1
ATOM 643 O O . LYS A 1 83 ? 45.875 8.225 -28.777 1.00 54.88 83 LYS A O 1
ATOM 648 N N . LYS A 1 84 ? 44.915 6.157 -28.830 1.00 53.88 84 LYS A N 1
ATOM 649 C CA . LYS A 1 84 ? 45.982 5.213 -29.253 1.00 53.88 84 LYS A CA 1
ATOM 650 C C . LYS A 1 84 ? 45.497 3.837 -28.768 1.00 53.88 84 LYS A C 1
ATOM 652 O O . LYS A 1 84 ? 45.519 3.584 -27.576 1.00 53.88 84 LYS A O 1
ATOM 657 N N . LYS A 1 85 ? 44.817 2.998 -29.557 1.00 53.12 85 LYS A N 1
ATOM 658 C CA . LYS A 1 85 ? 45.294 2.215 -30.713 1.00 53.12 85 LYS A CA 1
ATOM 659 C C . LYS A 1 85 ? 46.774 1.857 -30.607 1.00 53.12 85 LYS A C 1
ATOM 661 O O . LYS A 1 85 ? 47.628 2.641 -31.009 1.00 53.12 85 LYS A O 1
ATOM 666 N N . LEU A 1 86 ? 47.039 0.645 -30.133 1.00 52.88 86 LEU A N 1
ATOM 667 C CA . LEU A 1 86 ? 48.259 -0.077 -30.451 1.00 52.88 86 LEU A CA 1
ATOM 668 C C . LEU A 1 86 ? 47.877 -1.499 -30.859 1.00 52.88 86 LEU A C 1
ATOM 670 O O . LEU A 1 86 ? 47.302 -2.253 -30.083 1.00 52.88 86 LEU A O 1
ATOM 674 N N . GLY A 1 87 ? 48.169 -1.821 -32.113 1.00 43.00 87 GLY A N 1
ATOM 675 C CA . GLY A 1 87 ? 48.367 -3.187 -32.564 1.00 43.00 87 GLY A CA 1
ATOM 676 C C . GLY A 1 87 ? 49.837 -3.351 -32.933 1.00 43.00 87 GLY A C 1
ATOM 677 O O . GLY A 1 87 ? 50.456 -2.367 -33.335 1.00 43.00 87 GLY A O 1
ATOM 678 N N . PHE A 1 88 ? 50.337 -4.577 -32.778 1.00 36.06 88 PHE A N 1
ATOM 679 C CA . PHE A 1 88 ? 51.328 -5.304 -33.590 1.00 36.06 88 PHE A CA 1
ATOM 680 C C . PHE A 1 88 ? 52.256 -6.155 -32.718 1.00 36.06 88 PHE A C 1
ATOM 682 O O . PHE A 1 88 ? 52.915 -5.645 -31.820 1.00 36.06 88 PHE A O 1
ATOM 689 N N . GLY A 1 89 ? 52.356 -7.447 -33.048 1.00 40.94 89 GLY A N 1
ATOM 690 C CA . GLY A 1 89 ? 53.391 -8.322 -32.495 1.00 40.94 89 GLY A CA 1
ATOM 691 C C . GLY A 1 89 ? 53.069 -9.813 -32.559 1.00 40.94 89 GLY A C 1
ATOM 692 O O . GLY A 1 89 ? 52.880 -10.449 -31.534 1.00 40.94 89 GLY A O 1
ATOM 693 N N . LYS A 1 90 ? 53.014 -10.375 -33.767 1.00 43.69 90 LYS A N 1
ATOM 694 C CA . LYS A 1 90 ? 52.967 -11.822 -34.040 1.00 43.69 90 LYS A CA 1
ATOM 695 C C . LYS A 1 90 ? 54.329 -12.439 -33.676 1.00 43.69 90 LYS A C 1
ATOM 697 O O . LYS A 1 90 ? 55.323 -11.888 -34.136 1.00 43.69 90 LYS A O 1
ATOM 702 N N . ARG A 1 91 ? 54.391 -13.557 -32.936 1.00 37.88 91 ARG A N 1
ATOM 703 C CA . ARG A 1 91 ? 55.461 -14.589 -32.996 1.00 37.88 91 ARG A CA 1
ATOM 704 C C . ARG A 1 91 ? 55.043 -15.847 -32.206 1.00 37.88 91 ARG A C 1
ATOM 706 O O . ARG A 1 91 ? 54.713 -15.752 -31.031 1.00 37.88 91 ARG A O 1
ATOM 713 N N . ASN A 1 92 ? 55.054 -16.996 -32.887 1.00 40.03 92 ASN A N 1
ATOM 714 C CA . ASN A 1 92 ? 54.820 -18.344 -32.349 1.00 40.03 92 ASN A CA 1
ATOM 715 C C . ASN A 1 92 ? 56.055 -18.871 -31.598 1.00 40.03 92 ASN A C 1
ATOM 717 O O . ASN A 1 92 ? 57.146 -18.771 -32.152 1.00 40.03 92 ASN A O 1
ATOM 721 N N . SER A 1 93 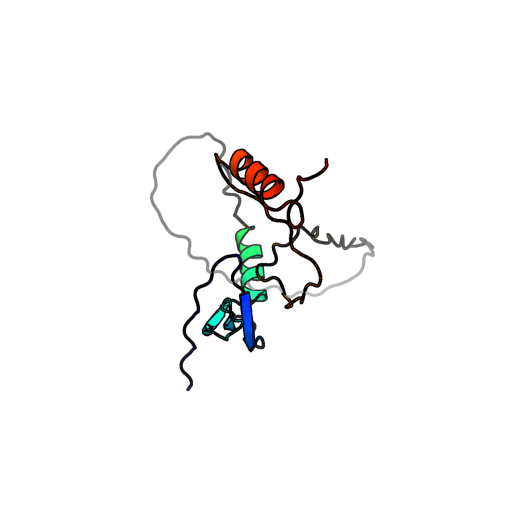? 55.853 -19.535 -30.451 1.00 34.41 93 SER A N 1
ATOM 722 C CA . SER A 1 93 ? 56.478 -20.829 -30.086 1.00 34.41 93 SER A CA 1
ATOM 723 C C . SER A 1 93 ? 56.053 -21.274 -28.672 1.00 34.41 93 SER A C 1
ATOM 725 O O . SER A 1 93 ? 56.435 -20.657 -27.682 1.00 34.41 93 SER A O 1
ATOM 727 N N . SER A 1 94 ? 55.281 -22.357 -28.588 1.00 37.47 94 SER A N 1
ATOM 728 C CA . SER A 1 94 ? 55.124 -23.269 -27.432 1.00 37.47 94 SER A CA 1
ATOM 729 C C . SER A 1 94 ? 56.392 -24.149 -27.273 1.00 37.47 94 SER A C 1
ATOM 731 O O . SER A 1 94 ? 57.079 -24.284 -28.290 1.00 37.47 94 SER A O 1
ATOM 733 N N . PRO A 1 95 ? 56.727 -24.789 -26.114 1.00 45.53 95 PRO A N 1
ATOM 734 C CA . PRO A 1 95 ? 55.795 -25.573 -25.281 1.00 45.53 95 PRO A CA 1
ATOM 735 C C . PRO A 1 95 ? 56.002 -25.615 -23.738 1.00 45.53 95 PRO A C 1
ATOM 737 O O . PRO A 1 95 ? 57.065 -25.332 -23.206 1.00 45.53 95 PRO A O 1
ATOM 740 N N . GLN A 1 96 ? 54.918 -26.051 -23.077 1.00 39.19 96 GLN A N 1
ATOM 741 C CA . GLN A 1 96 ? 54.787 -26.820 -21.823 1.00 39.19 96 GLN A CA 1
ATOM 742 C C . GLN A 1 96 ? 55.628 -26.466 -20.580 1.00 39.19 96 GLN A C 1
ATOM 744 O O . GLN A 1 96 ? 56.769 -26.896 -20.446 1.00 39.19 96 GLN A O 1
ATOM 749 N N . THR A 1 97 ? 54.944 -25.944 -19.555 1.00 34.84 97 THR A N 1
ATOM 750 C CA . THR A 1 97 ? 55.071 -26.438 -18.173 1.00 34.84 97 THR A CA 1
ATOM 751 C C . THR A 1 97 ? 53.679 -26.536 -17.539 1.00 34.84 97 THR A C 1
ATOM 753 O O . THR A 1 97 ? 52.889 -25.595 -17.563 1.00 34.84 97 THR A O 1
ATOM 756 N N . ASN A 1 98 ? 53.355 -27.722 -17.019 1.00 42.38 98 ASN A N 1
ATOM 757 C CA . ASN A 1 98 ? 52.132 -27.986 -16.269 1.00 42.38 98 ASN A CA 1
ATOM 758 C C . ASN A 1 98 ? 52.251 -27.339 -14.887 1.00 42.38 98 ASN A C 1
ATOM 760 O O . ASN A 1 98 ? 52.972 -27.840 -14.028 1.00 42.38 98 ASN A O 1
ATOM 764 N N . ALA A 1 99 ? 51.516 -26.257 -14.666 1.00 36.94 99 ALA A N 1
ATOM 765 C CA . ALA A 1 99 ? 51.143 -25.813 -13.334 1.00 36.94 99 ALA A CA 1
ATOM 766 C C . ALA A 1 99 ? 49.619 -25.757 -13.310 1.00 36.94 99 ALA A C 1
ATOM 768 O O . ALA A 1 99 ? 49.003 -24.832 -13.837 1.00 36.94 99 ALA A O 1
ATOM 769 N N . THR A 1 100 ? 49.018 -26.799 -12.742 1.00 41.16 100 THR A N 1
ATOM 770 C CA . THR A 1 100 ? 47.603 -26.850 -12.387 1.00 41.16 100 THR A CA 1
ATOM 771 C C . THR A 1 100 ? 47.369 -25.826 -11.277 1.00 41.16 100 THR A C 1
ATOM 773 O O . TH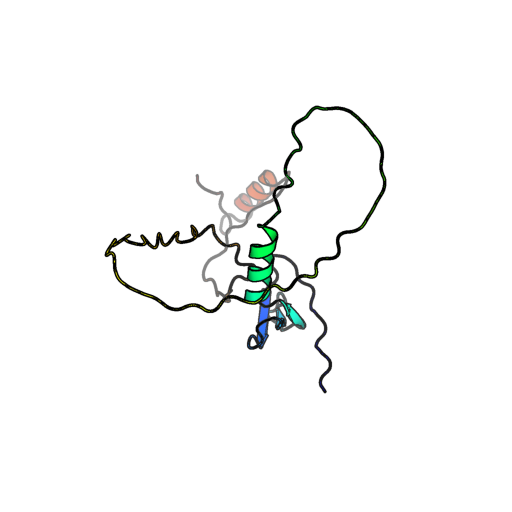R A 1 100 ? 47.327 -26.161 -10.099 1.00 41.16 100 THR A O 1
ATOM 776 N N . ALA A 1 101 ? 47.284 -24.550 -11.646 1.00 39.25 101 ALA A N 1
ATOM 777 C CA . ALA A 1 101 ? 46.668 -23.541 -10.810 1.00 39.25 101 ALA A CA 1
ATOM 778 C C . ALA A 1 101 ? 45.168 -23.798 -10.913 1.00 39.25 101 ALA A C 1
ATOM 780 O O . ALA A 1 101 ? 44.526 -23.424 -11.894 1.00 39.25 101 ALA A O 1
ATOM 781 N N . SER A 1 102 ? 44.638 -24.536 -9.941 1.00 38.88 102 SER A N 1
ATOM 782 C CA . SER A 1 102 ? 43.210 -24.612 -9.681 1.00 38.88 102 SER A CA 1
ATOM 783 C C . SER A 1 102 ? 42.688 -23.183 -9.574 1.00 38.88 102 SER A C 1
ATOM 785 O O . SER A 1 102 ? 42.876 -22.522 -8.552 1.00 38.88 102 SER A O 1
ATOM 787 N N . SER A 1 103 ? 42.095 -22.696 -10.663 1.00 41.88 103 SER A N 1
ATOM 788 C CA . SER A 1 103 ? 41.216 -21.541 -10.647 1.00 41.88 103 SER A CA 1
ATOM 789 C C . SER A 1 103 ? 40.053 -21.964 -9.774 1.00 41.88 103 SER A C 1
ATOM 791 O O . SER A 1 103 ? 39.142 -22.657 -10.220 1.00 41.88 103 SER A O 1
ATOM 793 N N . VAL A 1 104 ? 40.160 -21.651 -8.488 1.00 43.94 104 VAL A N 1
ATOM 794 C CA . VAL A 1 104 ? 39.008 -21.634 -7.610 1.00 43.94 104 VAL A CA 1
ATOM 795 C C . VAL A 1 104 ? 38.168 -20.507 -8.188 1.00 43.94 104 VAL A C 1
ATOM 797 O O . VAL A 1 104 ? 38.427 -19.333 -7.934 1.00 43.94 104 VAL A O 1
ATOM 800 N N . GLU A 1 105 ? 37.241 -20.863 -9.077 1.00 44.03 105 GLU A N 1
ATOM 801 C CA . GLU A 1 105 ? 36.062 -20.054 -9.325 1.00 44.03 105 GLU A CA 1
ATOM 802 C C . GLU A 1 105 ? 35.349 -20.004 -7.984 1.00 44.03 105 GLU A C 1
ATOM 804 O O . GLU A 1 105 ? 34.518 -20.839 -7.640 1.00 44.03 105 GLU A O 1
ATOM 809 N N . GLN A 1 106 ? 35.796 -19.061 -7.162 1.00 38.75 106 GLN A N 1
ATOM 810 C CA . GLN A 1 106 ? 35.049 -18.583 -6.036 1.00 38.75 106 GLN A CA 1
ATOM 811 C C . GLN A 1 106 ? 33.865 -17.887 -6.691 1.00 38.75 106 GLN A C 1
ATOM 813 O O . GLN A 1 106 ? 33.920 -16.719 -7.070 1.00 38.75 106 GLN A O 1
ATOM 818 N N . SER A 1 107 ? 32.829 -18.682 -6.942 1.00 44.25 107 SER A N 1
ATOM 819 C CA . SER A 1 107 ? 31.460 -18.230 -7.026 1.00 44.25 107 SER A CA 1
ATOM 820 C C . SER A 1 107 ? 31.187 -17.506 -5.714 1.00 44.25 107 SER A C 1
ATOM 822 O O . SER A 1 107 ? 30.670 -18.078 -4.757 1.00 44.25 107 SER A O 1
ATOM 824 N N . GLU A 1 108 ? 31.634 -16.255 -5.645 1.00 46.44 108 GLU A N 1
ATOM 825 C CA . GLU A 1 108 ? 30.996 -15.243 -4.836 1.00 46.44 108 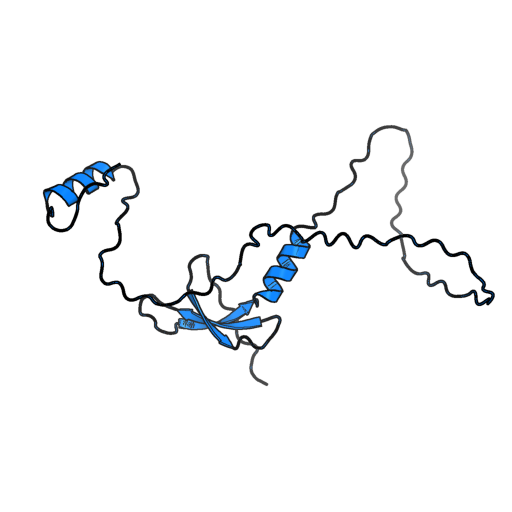GLU A CA 1
ATOM 826 C C . GLU A 1 108 ? 29.592 -15.152 -5.427 1.00 46.44 108 GLU A C 1
ATOM 828 O O . GLU A 1 108 ? 29.334 -14.393 -6.363 1.00 46.44 108 GLU A O 1
ATOM 833 N N . GLU A 1 109 ? 28.699 -16.028 -4.951 1.00 44.62 109 GLU A N 1
ATOM 834 C CA . GLU A 1 109 ? 27.287 -15.695 -4.929 1.00 44.62 109 GLU A CA 1
ATOM 835 C C . GLU A 1 109 ? 27.247 -14.266 -4.395 1.00 44.62 109 GLU A C 1
ATOM 837 O O . GLU A 1 109 ? 27.736 -14.032 -3.280 1.00 44.62 109 GLU A O 1
ATOM 842 N N . PRO A 1 110 ? 26.781 -13.283 -5.187 1.00 50.81 110 PRO A N 1
ATOM 843 C CA . PRO A 1 110 ? 26.447 -12.017 -4.587 1.00 50.81 110 PRO A CA 1
ATOM 844 C C . PRO A 1 110 ? 25.448 -12.401 -3.510 1.00 50.81 110 PRO A C 1
ATOM 846 O O . PRO A 1 110 ? 24.418 -12.993 -3.827 1.00 50.81 110 PRO A O 1
ATOM 849 N N . GLN A 1 111 ? 25.828 -12.161 -2.252 1.00 42.69 111 GLN A N 1
ATOM 850 C CA . GLN A 1 111 ? 24.923 -12.249 -1.122 1.00 42.69 111 GLN A CA 1
ATOM 851 C C . GLN A 1 111 ? 23.592 -11.705 -1.615 1.00 42.69 111 GLN A C 1
ATOM 853 O O . GLN A 1 111 ? 23.586 -10.637 -2.241 1.00 42.69 111 GLN A O 1
ATOM 858 N N . ASP A 1 112 ? 22.522 -12.475 -1.434 1.00 48.75 112 ASP A N 1
ATOM 859 C CA . ASP A 1 112 ? 21.155 -12.029 -1.648 1.00 48.75 112 ASP A CA 1
ATOM 860 C C . ASP A 1 112 ? 20.903 -10.859 -0.684 1.00 48.75 112 ASP A C 1
ATOM 862 O O . ASP A 1 112 ? 20.210 -10.979 0.323 1.00 48.75 112 ASP A O 1
ATOM 866 N N . GLU A 1 113 ? 21.543 -9.718 -0.940 1.00 49.53 113 GLU A N 1
ATOM 867 C CA . GLU A 1 113 ? 21.221 -8.426 -0.388 1.00 49.53 113 GLU A CA 1
ATOM 868 C C . GLU A 1 113 ? 19.866 -8.125 -0.972 1.00 49.53 113 GLU A C 1
ATOM 870 O O . GLU A 1 113 ? 19.800 -7.548 -2.055 1.00 49.53 113 GLU A O 1
ATOM 875 N N . GLU A 1 114 ? 18.841 -8.669 -0.309 1.00 51.53 114 GLU A N 1
ATOM 876 C CA . GLU A 1 114 ? 17.418 -8.371 -0.372 1.00 51.53 114 GLU A CA 1
ATOM 877 C C . GLU A 1 114 ? 17.142 -7.320 -1.444 1.00 51.53 114 GLU A C 1
ATOM 879 O O . GLU A 1 114 ? 16.972 -6.132 -1.162 1.00 51.53 114 GLU A O 1
ATOM 884 N N . MET A 1 115 ? 17.266 -7.748 -2.709 1.00 56.09 115 MET A N 1
ATOM 885 C CA . MET A 1 115 ? 17.395 -6.797 -3.803 1.00 56.09 115 MET A CA 1
ATOM 886 C C . MET A 1 115 ? 16.023 -6.182 -3.901 1.00 56.09 115 MET A C 1
ATOM 888 O O . MET A 1 115 ? 15.092 -6.865 -4.333 1.00 56.09 115 MET A O 1
ATOM 892 N N . LEU A 1 116 ? 15.909 -4.939 -3.421 1.00 59.03 116 LEU A N 1
ATOM 893 C CA . LEU A 1 116 ? 14.661 -4.199 -3.340 1.00 59.03 116 LEU A CA 1
ATOM 894 C C . LEU A 1 116 ? 13.931 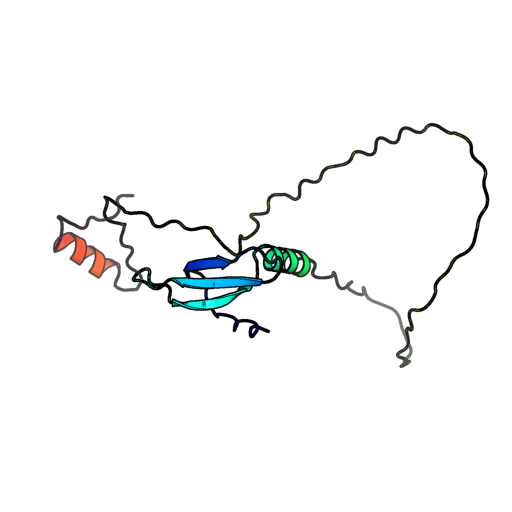-4.386 -4.664 1.00 59.03 116 LEU A C 1
ATOM 896 O O . LEU A 1 116 ? 14.331 -3.854 -5.704 1.00 59.03 116 LEU A O 1
ATOM 900 N N . SER A 1 117 ? 12.903 -5.229 -4.636 1.00 75.25 117 SER A N 1
ATOM 901 C CA . SER A 1 117 ? 12.133 -5.533 -5.825 1.00 75.25 117 SER A CA 1
ATOM 902 C C . SER A 1 117 ? 11.281 -4.305 -6.083 1.00 75.25 117 SER A C 1
ATOM 904 O O . SER A 1 117 ? 10.267 -4.096 -5.431 1.00 75.25 117 SER A O 1
ATOM 906 N N . PHE A 1 118 ? 11.732 -3.457 -7.012 1.00 86.12 118 PHE A N 1
ATOM 907 C CA . PHE A 1 118 ? 11.050 -2.209 -7.372 1.00 86.12 118 PHE A CA 1
ATOM 908 C C . PHE A 1 118 ? 9.582 -2.418 -7.768 1.00 86.12 118 PHE A C 1
ATOM 910 O O . PHE A 1 118 ? 8.773 -1.506 -7.627 1.00 86.12 118 PHE A O 1
ATOM 917 N N . TYR A 1 119 ? 9.259 -3.620 -8.252 1.00 91.81 119 TYR A N 1
ATOM 918 C CA . TYR A 1 119 ? 7.901 -4.096 -8.453 1.00 91.81 119 TYR A CA 1
ATOM 919 C C . TYR A 1 119 ? 7.678 -5.381 -7.664 1.00 91.81 119 TYR A C 1
ATOM 921 O O . TYR A 1 119 ? 8.465 -6.326 -7.779 1.00 91.81 119 TYR A O 1
ATOM 929 N N . GLU A 1 120 ? 6.570 -5.425 -6.933 1.00 91.56 120 GLU A N 1
ATOM 930 C CA . GLU A 1 120 ? 6.098 -6.599 -6.209 1.00 91.56 120 GLU A CA 1
ATOM 931 C C . GLU A 1 120 ? 4.851 -7.163 -6.913 1.00 91.56 120 GLU A C 1
ATOM 933 O O . GLU A 1 120 ? 3.900 -6.415 -7.158 1.00 91.56 120 GLU A O 1
ATOM 938 N N . PRO A 1 121 ? 4.828 -8.457 -7.284 1.00 92.12 121 PRO A N 1
ATOM 939 C CA . PRO A 1 121 ? 3.633 -9.064 -7.853 1.00 92.12 121 PRO A CA 1
ATOM 940 C C . PRO A 1 121 ? 2.548 -9.185 -6.780 1.00 92.12 121 PRO A C 1
ATOM 942 O O . PRO A 1 121 ? 2.762 -9.780 -5.727 1.00 92.12 121 PRO A O 1
ATOM 945 N N . VAL A 1 122 ? 1.355 -8.671 -7.072 1.00 92.31 122 VAL A N 1
ATOM 946 C CA . VAL A 1 122 ? 0.214 -8.706 -6.148 1.00 92.31 122 VAL A CA 1
ATOM 947 C C . VAL A 1 122 ? -0.936 -9.529 -6.714 1.00 92.31 122 VAL A C 1
ATOM 949 O O . VAL A 1 122 ? -1.125 -9.628 -7.925 1.00 92.31 122 VAL A O 1
ATOM 952 N N . THR A 1 123 ? -1.733 -10.122 -5.826 1.00 92.00 123 THR A N 1
ATOM 953 C CA . THR A 1 123 ? -2.964 -10.840 -6.184 1.00 92.00 123 THR A CA 1
ATOM 954 C C . THR A 1 123 ? -4.117 -10.367 -5.310 1.00 92.00 123 THR A C 1
ATOM 956 O O . THR A 1 123 ? -3.948 -10.098 -4.118 1.00 92.00 123 THR A O 1
ATOM 959 N N . LEU A 1 124 ? -5.312 -10.254 -5.894 1.00 89.62 124 LEU A N 1
ATOM 960 C CA . LEU A 1 124 ? -6.500 -9.860 -5.146 1.00 89.62 124 LEU A CA 1
ATOM 961 C C . LEU A 1 124 ? -6.972 -11.023 -4.264 1.00 89.62 124 LEU A C 1
ATOM 963 O O . LEU A 1 124 ? -7.356 -12.080 -4.760 1.00 89.62 124 LEU A O 1
ATOM 967 N N . GLN A 1 125 ? -6.987 -10.814 -2.948 1.00 89.62 125 GLN A N 1
ATOM 968 C CA . GLN A 1 125 ? -7.419 -11.824 -1.983 1.00 89.62 125 GLN A CA 1
ATOM 969 C C . GLN A 1 125 ? -8.769 -11.466 -1.358 1.00 89.62 125 GLN A C 1
ATOM 971 O O . GLN A 1 125 ? -8.898 -10.456 -0.662 1.00 89.62 125 GLN A O 1
ATOM 976 N N . LYS A 1 126 ? -9.768 -12.338 -1.537 1.00 89.81 126 LYS A N 1
ATOM 977 C 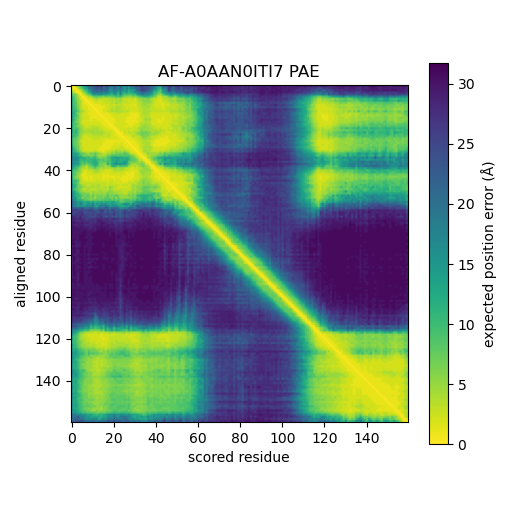CA . LYS A 1 126 ? -11.047 -12.248 -0.820 1.00 89.81 126 LYS A CA 1
ATOM 978 C C . LYS A 1 126 ? -10.865 -12.782 0.601 1.00 89.81 126 LYS A C 1
ATOM 980 O O . LYS A 1 126 ? -10.480 -13.933 0.783 1.00 89.81 126 LYS A O 1
ATOM 985 N N . ARG A 1 127 ? -11.133 -11.954 1.613 1.00 86.19 127 ARG A N 1
ATOM 986 C CA . ARG A 1 127 ? -10.952 -12.328 3.026 1.00 86.19 127 ARG A CA 1
ATOM 987 C C . ARG A 1 127 ? -12.280 -12.727 3.661 1.00 86.19 127 ARG A C 1
ATOM 989 O O . ARG A 1 127 ? -13.288 -12.060 3.454 1.00 86.19 127 ARG A O 1
ATOM 996 N N . GLY A 1 128 ? -12.252 -13.803 4.445 1.00 92.81 128 GLY A N 1
ATOM 997 C CA . GLY A 1 128 ? -13.371 -14.256 5.281 1.00 92.81 128 GLY A CA 1
ATOM 998 C C . GLY A 1 128 ? -13.293 -13.776 6.734 1.00 92.81 128 GLY A C 1
ATOM 999 O O . GLY A 1 128 ? -14.061 -14.242 7.565 1.00 92.81 128 GLY A O 1
ATOM 1000 N N . TYR A 1 129 ? -12.349 -12.889 7.051 1.00 90.69 129 TYR A N 1
ATOM 1001 C CA . TYR A 1 129 ? -12.118 -12.364 8.395 1.00 90.69 129 TYR A CA 1
ATOM 1002 C C . TYR A 1 129 ? -11.955 -10.839 8.357 1.00 90.69 129 TYR A C 1
ATOM 1004 O O . TYR A 1 129 ? -11.553 -10.271 7.335 1.00 90.69 129 TYR A O 1
ATOM 1012 N N . ALA A 1 130 ? -12.257 -10.180 9.478 1.00 90.44 130 ALA A N 1
ATOM 1013 C CA . ALA A 1 130 ? -12.061 -8.743 9.640 1.00 90.44 130 ALA A CA 1
ATOM 1014 C C . ALA A 1 130 ? -10.567 -8.424 9.812 1.00 90.44 130 ALA A C 1
ATOM 1016 O O . ALA A 1 130 ? -9.872 -9.062 10.601 1.00 90.44 130 ALA A O 1
ATOM 1017 N N . ARG A 1 131 ? -10.051 -7.445 9.061 1.00 93.00 131 ARG A N 1
ATOM 1018 C CA . ARG A 1 131 ? -8.648 -7.023 9.185 1.00 93.00 131 ARG A CA 1
ATOM 1019 C C . ARG A 1 131 ? -8.436 -6.260 10.501 1.00 93.00 131 ARG A C 1
ATOM 1021 O O . ARG A 1 131 ? -9.325 -5.500 10.880 1.00 93.00 131 ARG A O 1
ATOM 1028 N N . PRO A 1 132 ? -7.262 -6.387 11.144 1.00 94.31 132 PRO A N 1
ATOM 1029 C CA . PRO A 1 132 ? -6.910 -5.545 12.282 1.00 94.31 132 PRO A CA 1
ATOM 1030 C C . PRO A 1 132 ? -6.956 -4.059 11.912 1.00 94.31 132 PRO A C 1
ATOM 1032 O O . PRO A 1 132 ? -6.528 -3.673 10.820 1.00 94.31 132 PRO A O 1
ATOM 1035 N N . VAL A 1 133 ? -7.455 -3.240 12.833 1.00 94.50 133 VAL A N 1
ATOM 1036 C CA . VAL A 1 133 ? -7.484 -1.778 12.719 1.00 94.50 133 VAL A CA 1
ATOM 1037 C C . VAL A 1 133 ? -6.385 -1.207 13.607 1.00 94.50 133 VAL A C 1
ATOM 1039 O O . VAL A 1 133 ? -6.246 -1.612 14.757 1.00 94.50 133 VAL A O 1
ATOM 1042 N N . ILE A 1 134 ? -5.603 -0.267 13.075 1.00 94.88 134 ILE A N 1
ATOM 1043 C CA . ILE A 1 134 ? -4.550 0.437 13.814 1.00 94.88 134 ILE A CA 1
ATOM 1044 C C . ILE A 1 134 ? -4.915 1.919 13.838 1.00 94.88 134 ILE A C 1
ATOM 1046 O O . ILE A 1 134 ? -5.130 2.515 12.783 1.00 94.88 134 ILE A O 1
ATOM 1050 N N . VAL A 1 135 ? -4.976 2.516 15.030 1.00 95.25 135 VAL A N 1
ATOM 1051 C CA . VAL A 1 135 ? -5.306 3.937 15.198 1.00 95.25 135 VAL A CA 1
ATOM 1052 C C . VAL A 1 135 ? -4.032 4.754 15.423 1.00 95.25 135 VAL A C 1
ATOM 1054 O O . VAL A 1 135 ? -3.326 4.589 16.417 1.00 95.25 135 VAL A O 1
ATOM 1057 N N . LEU A 1 136 ? -3.738 5.599 14.432 1.00 96.38 136 LEU A N 1
ATOM 1058 C CA . LEU A 1 136 ? -2.687 6.622 14.372 1.00 96.38 136 LEU A CA 1
ATOM 1059 C C . LEU A 1 136 ? -2.999 7.866 15.231 1.00 96.38 136 LEU A C 1
ATOM 1061 O O . LEU A 1 136 ? -4.073 8.431 15.052 1.00 96.38 136 LEU A O 1
ATOM 1065 N N . GLY A 1 137 ? -2.068 8.389 16.039 1.00 97.25 137 GLY A N 1
ATOM 1066 C CA . GLY A 1 137 ? -2.104 9.790 16.504 1.00 97.25 137 GLY A CA 1
ATOM 1067 C C . GLY A 1 137 ? -2.459 10.033 17.982 1.00 97.25 137 GLY A C 1
ATOM 1068 O O . GLY A 1 137 ? -2.628 9.081 18.740 1.00 97.25 137 GLY A O 1
ATOM 1069 N N . PRO A 1 138 ? -2.543 11.313 18.414 1.00 97.94 138 PRO A N 1
ATOM 1070 C CA . PRO A 1 138 ? -2.630 11.689 19.833 1.00 97.94 138 PRO A CA 1
ATOM 1071 C C . PRO A 1 138 ? -3.865 11.172 20.577 1.00 97.94 138 PRO A C 1
ATOM 1073 O O . PRO A 1 138 ? -3.803 10.973 21.779 1.00 97.94 138 PRO A O 1
ATOM 1076 N N . LEU A 1 139 ? -4.972 10.942 19.865 1.00 97.25 139 LEU A N 1
ATOM 1077 C CA . LEU A 1 139 ? -6.240 10.474 20.441 1.00 97.25 139 LEU A CA 1
ATOM 1078 C C . LEU A 1 139 ? -6.452 8.964 20.259 1.00 97.25 139 LEU A C 1
ATOM 1080 O O . LEU A 1 139 ? -7.571 8.477 20.396 1.00 97.25 139 LEU A O 1
ATOM 1084 N N . LYS A 1 140 ? -5.406 8.208 19.893 1.00 96.00 140 LYS A N 1
ATOM 1085 C CA . LYS A 1 140 ? -5.537 6.775 19.585 1.00 96.00 140 LYS A CA 1
ATOM 1086 C C . LYS A 1 140 ? -6.122 5.963 20.744 1.00 96.00 140 LYS A C 1
ATOM 1088 O O . LYS A 1 140 ? -6.847 5.011 20.486 1.00 96.00 140 LYS A O 1
ATOM 1093 N N . GLU A 1 141 ? -5.813 6.345 21.983 1.00 95.19 141 GLU A N 1
ATOM 1094 C CA . GLU A 1 141 ? -6.263 5.666 23.203 1.00 95.19 141 GLU A CA 1
ATOM 1095 C C . GLU A 1 141 ? -7.751 5.933 23.438 1.00 95.19 141 GLU A C 1
ATOM 1097 O O . GLU A 1 141 ? -8.531 4.987 23.453 1.00 95.19 141 GLU A O 1
ATOM 1102 N N . ASP A 1 142 ? -8.169 7.203 23.444 1.00 97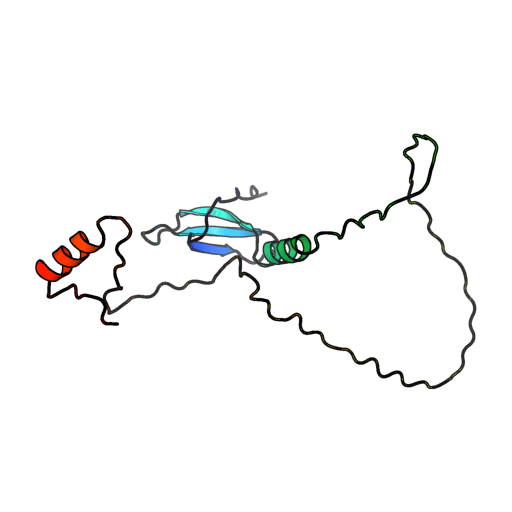.06 142 ASP A N 1
ATOM 1103 C CA . ASP A 1 142 ? -9.583 7.583 23.582 1.00 97.06 142 ASP A CA 1
ATOM 1104 C C . ASP A 1 142 ? -10.471 6.962 22.490 1.00 97.06 142 ASP A C 1
ATOM 1106 O O . ASP A 1 142 ? -11.599 6.536 22.746 1.00 97.06 142 ASP A O 1
ATOM 1110 N N . ILE A 1 143 ? -9.976 6.921 21.247 1.00 96.88 143 ILE A N 1
ATOM 1111 C CA . ILE A 1 143 ? -10.684 6.293 20.125 1.00 96.88 143 ILE A CA 1
ATOM 1112 C C . ILE A 1 143 ? -10.763 4.779 20.327 1.00 96.88 143 ILE A C 1
ATOM 1114 O O . ILE A 1 143 ? -11.832 4.204 20.135 1.00 96.88 143 ILE A O 1
ATOM 1118 N N . ASN A 1 144 ? -9.658 4.131 20.706 1.00 95.56 144 ASN A N 1
ATOM 1119 C CA . ASN A 1 144 ? -9.631 2.696 20.971 1.00 95.56 144 ASN A CA 1
ATOM 1120 C C . ASN A 1 144 ? -10.614 2.314 22.086 1.00 95.56 144 ASN A C 1
ATOM 1122 O O . ASN A 1 144 ? -11.414 1.400 21.901 1.00 95.56 144 ASN A O 1
ATOM 1126 N N . ASP A 1 145 ? -10.610 3.049 23.196 1.00 96.25 145 ASP A N 1
ATOM 1127 C CA . ASP A 1 145 ? -11.484 2.782 24.337 1.00 96.25 145 ASP A CA 1
ATOM 1128 C C . ASP A 1 145 ? -12.956 2.945 23.959 1.00 96.25 145 ASP A C 1
ATOM 1130 O O . ASP A 1 145 ? -13.780 2.097 24.297 1.00 96.25 145 ASP A O 1
ATOM 1134 N N . LYS A 1 146 ? -13.303 3.982 23.186 1.00 97.56 146 LYS A N 1
ATOM 1135 C CA . LYS A 1 146 ? -14.663 4.130 22.648 1.00 97.56 146 LYS A CA 1
ATOM 1136 C C . LYS A 1 146 ? -15.052 2.990 21.717 1.00 97.56 146 LYS A C 1
ATOM 1138 O O . LYS A 1 146 ? -16.147 2.463 21.853 1.00 97.56 146 LYS A O 1
ATOM 1143 N N . LEU A 1 147 ? -14.178 2.577 20.799 1.00 96.44 147 LEU A N 1
ATOM 1144 C CA . LEU A 1 147 ? -14.478 1.476 19.877 1.00 96.44 147 LEU A CA 1
ATOM 1145 C C . LEU A 1 147 ? -14.753 0.164 20.620 1.00 96.44 147 LEU A C 1
ATOM 1147 O O . LEU A 1 147 ? -15.692 -0.544 20.264 1.00 96.44 147 LEU A O 1
ATOM 1151 N N . VAL A 1 148 ? -13.964 -0.142 21.652 1.00 95.75 148 VAL A N 1
ATOM 1152 C CA . VAL A 1 148 ? -14.129 -1.357 22.463 1.00 95.75 148 VAL A CA 1
ATOM 1153 C C . VAL A 1 148 ? -15.376 -1.281 23.351 1.00 95.75 148 VAL A C 1
ATOM 1155 O O . VAL A 1 148 ? -16.066 -2.285 23.506 1.00 95.75 148 VAL A O 1
ATOM 1158 N N . ASN A 1 149 ? -15.692 -0.109 23.911 1.00 96.75 149 ASN A N 1
ATOM 1159 C CA . ASN A 1 149 ? -16.846 0.064 24.799 1.00 96.75 149 ASN A CA 1
ATOM 1160 C C . ASN A 1 149 ? -18.182 0.151 24.046 1.00 96.75 149 ASN A C 1
ATOM 1162 O O . ASN A 1 149 ? -19.166 -0.443 24.482 1.00 96.75 149 ASN A O 1
ATOM 1166 N N . ASP A 1 150 ? -18.224 0.881 22.929 1.00 97.94 150 ASP A N 1
ATOM 1167 C CA . ASP A 1 150 ? -19.458 1.140 22.180 1.00 97.94 150 ASP A CA 1
ATOM 1168 C C . ASP A 1 150 ? -19.831 -0.037 21.260 1.00 97.94 150 ASP A C 1
ATOM 1170 O O . ASP A 1 150 ? -21.012 -0.248 20.979 1.00 97.94 150 ASP A O 1
ATOM 1174 N N . PHE A 1 151 ? -18.838 -0.807 20.792 1.00 97.12 151 PHE A N 1
ATOM 1175 C CA . PHE A 1 151 ? -19.013 -1.920 19.847 1.00 97.12 151 PHE A CA 1
ATOM 1176 C C . PHE A 1 151 ? -18.206 -3.175 20.254 1.00 97.12 151 PHE A C 1
ATOM 1178 O O . PHE A 1 151 ? -17.352 -3.650 19.485 1.00 97.12 151 PHE A O 1
ATOM 1185 N N . PRO A 1 152 ? -18.462 -3.747 21.446 1.00 95.75 152 PRO A N 1
ATOM 1186 C CA . PRO A 1 152 ? -17.698 -4.877 21.986 1.00 95.75 152 PRO A CA 1
ATOM 1187 C C . PRO A 1 152 ? -17.830 -6.164 21.155 1.00 95.75 152 PRO A C 1
ATOM 1189 O O . PRO A 1 152 ? -17.004 -7.067 21.258 1.00 95.75 152 PRO A O 1
ATOM 1192 N N . GLU A 1 153 ? -18.859 -6.275 20.312 1.00 94.88 153 GLU A N 1
ATOM 1193 C CA . GLU A 1 153 ? -19.068 -7.410 19.413 1.00 94.88 153 GLU A CA 1
ATOM 1194 C C . GLU A 1 153 ? -18.194 -7.361 18.150 1.00 94.88 153 GLU A C 1
ATOM 1196 O O . GLU A 1 153 ? -18.101 -8.355 17.426 1.00 94.88 153 GLU A O 1
ATOM 1201 N N . LYS A 1 154 ? -17.559 -6.215 17.870 1.00 94.38 154 LYS A N 1
ATOM 1202 C CA . LYS A 1 154 ? -16.718 -6.000 16.680 1.00 94.38 154 LYS A CA 1
ATOM 1203 C C . LYS A 1 154 ? -15.268 -5.702 17.012 1.00 94.38 154 LYS A C 1
ATOM 1205 O O . LYS A 1 154 ? -14.392 -6.110 16.250 1.00 94.38 154 LYS A O 1
ATOM 1210 N N . PHE A 1 155 ? -15.019 -4.975 18.097 1.00 95.56 155 PHE A N 1
ATOM 1211 C CA . PHE A 1 155 ? -13.683 -4.529 18.468 1.00 95.56 155 PHE A CA 1
ATOM 1212 C C . PHE A 1 155 ? -13.287 -5.067 19.835 1.00 95.56 155 PHE A C 1
ATOM 1214 O O . PHE A 1 155 ? -14.083 -5.129 20.765 1.00 95.56 155 PHE A O 1
ATOM 1221 N N . ALA A 1 156 ? -12.013 -5.422 19.943 1.00 93.44 156 ALA A N 1
ATOM 1222 C CA . ALA A 1 156 ? -11.373 -5.815 21.182 1.00 93.44 156 ALA A CA 1
ATOM 1223 C C . ALA A 1 156 ? -9.972 -5.200 21.224 1.00 93.44 156 ALA A C 1
ATOM 1225 O O . ALA A 1 156 ? -9.359 -4.964 20.178 1.00 93.44 156 ALA A O 1
ATOM 1226 N N . GLY A 1 157 ? -9.470 -4.947 22.433 1.00 89.06 157 GLY A N 1
ATOM 1227 C CA . GLY A 1 157 ? -8.090 -4.515 22.626 1.00 89.06 157 GLY A CA 1
ATOM 1228 C C . GLY A 1 157 ? -7.095 -5.586 22.170 1.00 89.06 157 GLY A C 1
ATOM 1229 O O . GLY A 1 157 ? -7.387 -6.782 22.198 1.00 89.06 157 GLY A O 1
ATOM 1230 N N . CYS A 1 158 ? -5.903 -5.156 21.757 1.00 83.69 158 CYS A N 1
ATOM 1231 C CA . CYS A 1 158 ? -4.807 -6.076 21.466 1.00 83.69 158 CYS A CA 1
ATOM 1232 C C . CYS A 1 158 ? -4.323 -6.724 22.773 1.00 83.69 158 CYS A C 1
ATOM 1234 O O . CYS A 1 158 ? -4.039 -6.014 23.739 1.00 83.69 158 CYS A O 1
ATOM 1236 N N . VAL A 1 159 ? -4.235 -8.055 22.806 1.00 74.88 159 VAL A N 1
ATOM 1237 C CA . VAL A 1 159 ? -3.687 -8.800 23.948 1.00 74.88 159 VAL A CA 1
ATOM 1238 C C . VAL A 1 159 ? -2.182 -9.006 23.709 1.00 74.88 159 VAL A C 1
ATOM 1240 O O . VAL A 1 159 ? -1.836 -9.477 22.623 1.00 74.88 159 VAL A O 1
ATOM 1243 N N . PRO A 1 160 ? -1.304 -8.618 24.655 1.00 66.75 160 PRO A N 1
ATOM 1244 C CA . PRO A 1 160 ? 0.149 -8.749 24.523 1.00 66.75 160 PRO A CA 1
ATOM 1245 C C . PRO A 1 160 ? 0.652 -10.194 24.624 1.00 66.75 160 PRO A C 1
ATOM 1247 O O . PRO A 1 160 ? -0.023 -11.026 25.274 1.00 66.75 160 PRO A O 1
#

Radius of gyration: 30.44 Å; Cα contacts (8 Å, |Δi|>4): 100; chains: 1; bounding box: 76×55×61 Å

InterPro domains:
  IPR001452 SH3 domain [PF00018] (8-46)
  IPR001452 SH3 domain [PS50002] (1-54)
  IPR027417 P-loop containing nucleoside triphosphate hydrolase [G3DSA:3.40.50.300] (119-160)
  IPR036028 SH3-like domain superfamily [SSF50044] (5-154)
  IPR050716 Membrane-associated guanylate kinase [PTHR23122] (7-160)

Mean predicted aligned error: 17.37 Å

Solvent-accessible surface area (backbone atoms only — not comparable to full-atom values): 11344 Å² total; per-residue (Å²): 132,81,76,81,64,58,70,57,87,82,61,94,86,66,49,68,48,76,78,41,74,88,46,72,56,50,18,35,30,21,39,47,44,99,85,72,44,82,45,70,67,20,29,38,76,18,71,63,42,53,50,57,49,51,66,53,62,75,61,69,74,83,75,78,78,80,81,82,90,80,88,85,79,91,75,92,76,93,80,85,81,94,80,79,91,84,87,89,84,90,81,90,81,86,85,88,81,94,72,88,72,78,77,74,76,73,74,72,67,74,71,85,66,76,69,78,62,92,70,76,93,80,78,92,76,90,74,96,66,86,75,89,84,82,71,81,65,97,57,30,62,65,50,48,53,47,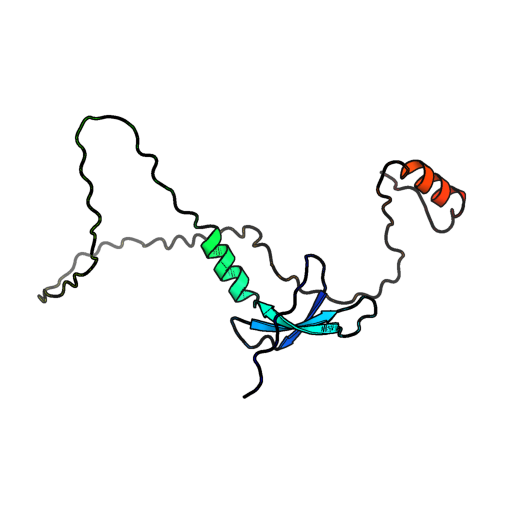44,33,69,78,36,60,92,81,35,73,81,87,80,133